Protein AF-A0A2S8NSM0-F1 (afdb_monomer)

Secondary structure (DSSP, 8-state):
--EEEETTEEEEHHHHHHHHHHHHHHHHHHHHHHHHHHHHHHHHHHHHHTS-HHHHHHHHHHHHHHHHHHHHHHHHHHHH-EEEEE-TTS-EEEEETTT--EEEEE-TT--EEEE-TTT--EEEEE-TT--EEE--TT--

Organism: NCBI:txid198422

Mean predicted aligned error: 14.35 Å

Nearest PDB structures (foldseek):
  8p1x-assembly1_AAA  TM=4.526E-01  e=1.914E-01  Staphylococcus epidermidis
  8qjd-assembly2_B  TM=4.020E-01  e=1.362E-01  Salmonella bongori N268-08
  8a19-assembly1_A  TM=6.138E-01  e=4.324E+00  synthetic construct
  8a1a-assembly1_A  TM=6.124E-01  e=4.086E+00  synthetic construct
  6qev-assembly1_B  TM=6.134E-01  e=4.576E+00  Bifidobacterium longum

Radius of gyration: 42.47 Å; Cα contacts (8 Å, |Δi|>4): 143; chains: 1; bounding box: 70×30×116 Å

Solvent-accessible surface area (backbone atoms only — not comparable to full-atom values): 7855 Å² total; per-residue (Å²): 135,70,68,47,75,59,96,90,42,79,40,53,45,68,59,54,52,51,55,50,52,51,52,52,52,54,51,52,51,53,50,52,52,53,50,53,52,50,52,58,50,49,55,52,48,52,59,53,71,69,48,56,57,71,59,54,51,50,56,51,49,55,50,51,52,56,50,51,54,51,50,53,49,53,52,50,55,50,68,66,37,62,47,82,46,77,45,97,81,62,31,38,36,32,26,29,71,78,78,67,37,55,32,36,38,36,42,79,72,57,32,34,39,36,29,36,83,88,76,53,46,67,37,37,37,32,42,70,85,69,51,74,47,79,43,55,101,78,59,131

pLDDT: mean 84.84, std 10.1, range [46.94, 96.06]

Structure (mmCIF, N/CA/C/O backbone):
data_AF-A0A2S8NSM0-F1
#
_entry.id   AF-A0A2S8NSM0-F1
#
loop_
_atom_site.group_PDB
_atom_site.id
_atom_site.type_symbol
_atom_site.label_atom_id
_atom_site.label_alt_id
_atom_site.label_comp_id
_atom_site.label_asym_id
_atom_site.label_entity_id
_atom_site.label_seq_id
_atom_site.pdbx_PDB_ins_code
_atom_site.Cartn_x
_atom_site.Cartn_y
_atom_site.Cartn_z
_atom_site.occupancy
_atom_site.B_iso_or_equiv
_atom_site.auth_seq_id
_atom_site.auth_comp_id
_atom_site.auth_asym_id
_atom_site.auth_atom_id
_atom_site.pdbx_PDB_model_num
ATOM 1 N N . MET A 1 1 ? 34.626 8.057 -78.603 1.00 55.84 1 MET A N 1
ATOM 2 C CA . MET A 1 1 ? 34.031 7.591 -77.326 1.00 55.84 1 MET A CA 1
ATOM 3 C C . MET A 1 1 ? 34.865 6.408 -76.837 1.00 55.84 1 MET A C 1
ATOM 5 O O . MET A 1 1 ? 35.045 5.487 -77.620 1.00 55.84 1 MET A O 1
ATOM 9 N N . LYS A 1 2 ? 35.482 6.459 -75.643 1.00 62.38 2 LYS A N 1
ATOM 10 C CA . LYS A 1 2 ? 36.386 5.386 -75.171 1.00 62.38 2 LYS A CA 1
ATOM 11 C C . LYS A 1 2 ? 35.576 4.236 -74.556 1.00 62.38 2 LYS A C 1
ATOM 13 O O . LYS A 1 2 ? 34.739 4.472 -73.682 1.00 62.38 2 LYS A O 1
ATOM 18 N N . PHE A 1 3 ? 35.825 3.016 -75.022 1.00 69.31 3 PHE A N 1
ATOM 19 C CA . PHE A 1 3 ? 35.180 1.791 -74.551 1.00 69.31 3 PHE A CA 1
ATOM 20 C C . PHE A 1 3 ? 36.200 0.926 -73.815 1.00 69.31 3 PHE A C 1
ATOM 22 O O . PHE A 1 3 ? 37.354 0.851 -74.232 1.00 69.31 3 PHE A O 1
ATOM 29 N N . ILE A 1 4 ? 35.772 0.283 -72.731 1.00 70.62 4 ILE A N 1
ATOM 30 C CA . ILE A 1 4 ? 36.556 -0.753 -72.050 1.00 70.62 4 ILE A CA 1
ATOM 31 C C . ILE A 1 4 ? 35.858 -2.083 -72.307 1.00 70.62 4 ILE A C 1
ATOM 33 O O . ILE A 1 4 ? 34.636 -2.182 -72.170 1.00 70.62 4 ILE A O 1
ATOM 37 N N . THR A 1 5 ? 36.631 -3.099 -72.680 1.00 63.47 5 THR A N 1
ATOM 38 C CA . THR A 1 5 ? 36.121 -4.450 -72.907 1.00 63.47 5 THR A CA 1
ATOM 39 C C . THR A 1 5 ? 36.449 -5.313 -71.696 1.00 63.47 5 THR A C 1
ATOM 41 O O . THR A 1 5 ? 37.617 -5.543 -71.396 1.00 63.47 5 THR A O 1
ATOM 44 N N . ILE A 1 6 ? 35.423 -5.795 -70.995 1.00 68.50 6 ILE A N 1
ATOM 45 C CA . ILE A 1 6 ? 35.575 -6.716 -69.859 1.00 68.50 6 ILE A CA 1
ATOM 46 C C . ILE A 1 6 ? 34.734 -7.955 -70.161 1.00 68.50 6 ILE A C 1
ATOM 48 O O . ILE A 1 6 ? 33.541 -7.831 -70.444 1.00 68.50 6 ILE A O 1
ATOM 52 N N . LYS A 1 7 ? 35.355 -9.145 -70.135 1.00 67.38 7 LYS A N 1
ATOM 53 C CA . LYS A 1 7 ? 34.720 -10.438 -70.478 1.00 67.38 7 LYS A CA 1
ATOM 54 C C . LYS A 1 7 ? 33.901 -10.390 -71.785 1.00 67.38 7 LYS A C 1
ATOM 56 O O . LYS A 1 7 ? 32.767 -10.854 -71.833 1.00 67.38 7 LYS A O 1
ATOM 61 N N . GLY A 1 8 ? 34.450 -9.768 -72.830 1.00 69.19 8 GLY A N 1
ATOM 62 C CA . GLY A 1 8 ? 33.821 -9.700 -74.156 1.00 69.19 8 GLY A CA 1
ATOM 63 C C . GLY A 1 8 ? 32.641 -8.727 -74.303 1.00 69.19 8 GLY A C 1
ATOM 64 O O . GLY A 1 8 ? 32.071 -8.651 -75.385 1.00 69.19 8 GLY A O 1
ATOM 65 N N . ARG A 1 9 ? 32.270 -7.956 -73.268 1.00 67.25 9 ARG A N 1
ATOM 66 C CA . ARG A 1 9 ? 31.256 -6.887 -73.371 1.00 67.25 9 ARG A CA 1
ATOM 67 C C . ARG A 1 9 ? 31.906 -5.508 -73.408 1.00 67.25 9 ARG A C 1
ATOM 69 O O . ARG A 1 9 ? 32.820 -5.231 -72.630 1.00 67.25 9 ARG A O 1
ATOM 76 N N . HIS A 1 10 ? 31.401 -4.638 -74.282 1.00 69.69 10 HIS A N 1
ATOM 77 C CA . HIS A 1 10 ? 31.856 -3.256 -74.413 1.00 69.69 10 HIS A CA 1
ATOM 78 C C . HIS A 1 10 ? 31.073 -2.337 -73.480 1.00 69.69 10 HIS A C 1
ATOM 80 O O . HIS A 1 10 ? 29.875 -2.118 -73.660 1.00 69.69 10 HIS A O 1
ATOM 86 N N . TYR A 1 11 ? 31.765 -1.755 -72.507 1.00 68.69 11 TYR A N 1
ATOM 87 C CA . TYR A 1 11 ? 31.186 -0.765 -71.610 1.00 68.69 11 TYR A CA 1
ATOM 88 C C . TYR A 1 11 ? 31.624 0.635 -72.028 1.00 68.69 11 TYR A C 1
ATOM 90 O O . TYR A 1 11 ? 32.794 0.884 -72.335 1.00 68.69 11 TYR A O 1
ATOM 98 N N . ARG A 1 12 ? 30.675 1.577 -72.013 1.00 75.56 12 ARG A N 1
ATOM 99 C CA . ARG A 1 12 ? 30.990 3.005 -72.111 1.00 75.56 12 ARG A CA 1
ATOM 100 C C . ARG A 1 12 ? 31.723 3.392 -70.827 1.00 75.56 12 ARG A C 1
ATOM 102 O O . ARG A 1 12 ? 31.111 3.391 -69.763 1.00 75.56 12 ARG A O 1
ATOM 109 N N . LEU A 1 13 ? 33.013 3.715 -70.937 1.00 75.75 13 LEU A N 1
ATOM 110 C CA . LEU A 1 13 ? 33.922 3.957 -69.805 1.00 75.75 13 LEU A CA 1
ATOM 111 C C . LEU A 1 13 ? 33.333 4.952 -68.790 1.00 75.75 13 LEU A C 1
ATOM 113 O O . LEU A 1 13 ? 33.353 4.708 -67.590 1.00 75.75 13 LEU A O 1
ATOM 117 N N . ILE A 1 14 ? 32.729 6.029 -69.293 1.00 75.69 14 ILE A N 1
ATOM 118 C CA . ILE A 1 14 ? 32.092 7.073 -68.481 1.00 75.69 14 ILE A CA 1
ATOM 119 C C . ILE A 1 14 ? 30.900 6.517 -67.689 1.00 75.69 14 ILE A C 1
ATOM 121 O O . ILE A 1 14 ? 30.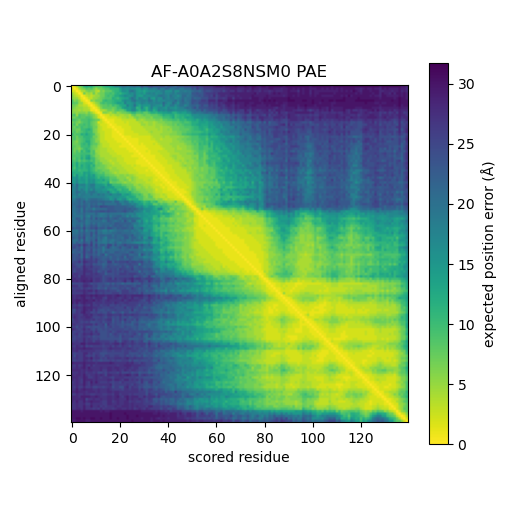792 6.758 -66.493 1.00 75.69 14 ILE A O 1
ATOM 125 N N . LEU A 1 15 ? 30.029 5.735 -68.332 1.00 77.00 15 LEU A N 1
ATOM 126 C CA . LEU A 1 15 ? 28.835 5.187 -67.685 1.00 77.00 15 LEU A CA 1
ATOM 127 C C . LEU A 1 15 ? 29.211 4.176 -66.592 1.00 77.00 15 LEU A C 1
ATOM 129 O O . LEU A 1 15 ? 28.624 4.192 -65.518 1.00 77.00 15 LEU A O 1
ATOM 133 N N . PHE A 1 16 ? 30.233 3.353 -66.847 1.00 80.56 16 PHE A N 1
ATOM 134 C CA . PHE A 1 16 ? 30.755 2.379 -65.886 1.00 80.56 16 PHE A CA 1
ATOM 135 C C . PHE A 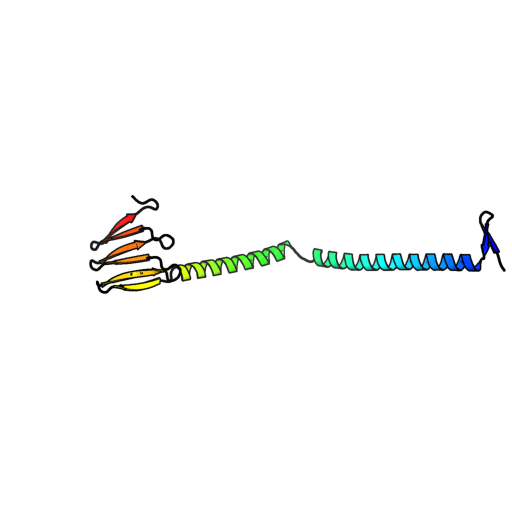1 16 ? 31.382 3.044 -64.649 1.00 80.56 16 PHE A C 1
ATOM 137 O O . PHE A 1 16 ? 31.163 2.597 -63.521 1.00 80.56 16 PHE A O 1
ATOM 144 N N . LEU A 1 17 ? 32.132 4.134 -64.838 1.00 83.31 17 LEU A N 1
ATOM 145 C CA . LEU A 1 17 ? 32.684 4.908 -63.722 1.00 83.31 17 LEU A CA 1
ATOM 146 C C . LEU A 1 17 ? 31.578 5.555 -62.879 1.00 83.31 17 LEU A C 1
ATOM 148 O O . LEU A 1 17 ? 31.645 5.494 -61.654 1.00 83.31 17 LEU A O 1
ATOM 152 N N . ILE A 1 18 ? 30.536 6.101 -63.517 1.00 84.75 18 ILE A N 1
ATOM 153 C CA . ILE A 1 18 ? 29.388 6.697 -62.814 1.00 84.75 18 ILE A CA 1
ATOM 154 C C . ILE A 1 18 ? 28.660 5.638 -61.977 1.00 84.75 18 ILE A C 1
ATOM 156 O O . ILE A 1 18 ? 28.444 5.851 -60.786 1.00 84.75 18 ILE A O 1
ATOM 160 N N . THR A 1 19 ? 28.334 4.474 -62.551 1.00 85.69 19 THR A N 1
ATOM 161 C CA . THR A 1 19 ? 27.634 3.408 -61.812 1.00 85.69 19 THR A CA 1
ATOM 162 C C . THR A 1 19 ? 28.454 2.882 -60.638 1.00 85.69 19 THR A C 1
ATOM 164 O O . THR A 1 19 ? 27.907 2.622 -59.570 1.00 85.69 19 THR A O 1
ATOM 167 N N . THR A 1 20 ? 29.772 2.761 -60.812 1.00 87.00 20 THR A N 1
ATOM 168 C CA . THR A 1 20 ? 30.672 2.289 -59.750 1.00 87.00 20 THR A CA 1
ATOM 169 C C . THR A 1 20 ? 30.808 3.328 -58.634 1.00 87.00 20 THR A C 1
ATOM 171 O O . THR A 1 20 ? 30.769 2.971 -57.459 1.00 87.00 20 THR A O 1
ATOM 174 N N . GLY A 1 21 ? 30.897 4.617 -58.980 1.00 90.50 21 GLY A N 1
ATOM 175 C CA . GLY A 1 21 ? 30.941 5.710 -58.005 1.00 90.50 21 GLY A CA 1
ATOM 176 C C . GLY A 1 21 ? 29.665 5.806 -57.166 1.00 90.50 21 GLY A C 1
ATOM 177 O O . GLY A 1 21 ? 29.746 5.935 -55.947 1.00 90.50 21 GLY A O 1
ATOM 178 N N . VAL A 1 22 ? 28.493 5.664 -57.794 1.00 91.25 22 VAL A N 1
ATOM 179 C CA . VAL A 1 22 ? 27.202 5.654 -57.084 1.00 91.25 22 VAL A CA 1
ATOM 180 C C . VAL A 1 22 ? 27.098 4.451 -56.144 1.00 91.25 22 VAL A C 1
ATOM 182 O O . VAL A 1 22 ? 26.690 4.613 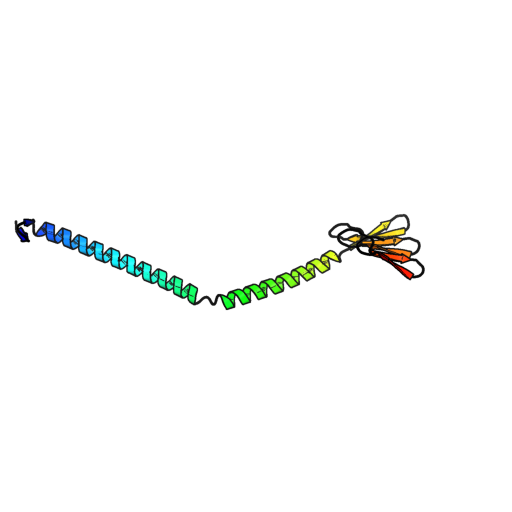-54.998 1.00 91.25 22 VAL A O 1
ATOM 185 N N . LEU A 1 23 ? 27.524 3.260 -56.580 1.00 91.38 23 LEU A N 1
ATOM 186 C CA . LEU A 1 23 ? 27.527 2.062 -55.731 1.00 91.38 23 LEU A CA 1
ATOM 187 C C . LEU A 1 23 ? 28.426 2.221 -54.501 1.00 91.38 23 LEU A C 1
ATOM 189 O O . LEU A 1 23 ? 28.003 1.895 -53.393 1.00 91.38 23 LEU A O 1
ATOM 193 N N . LEU A 1 24 ? 29.638 2.752 -54.682 1.00 93.06 24 LEU A N 1
ATOM 194 C CA . LEU A 1 24 ? 30.548 3.024 -53.569 1.00 93.06 24 LEU A CA 1
ATOM 195 C C . LEU A 1 24 ? 29.956 4.057 -52.607 1.00 93.06 24 LEU A C 1
ATOM 197 O O . LEU A 1 24 ? 29.991 3.853 -51.397 1.00 93.06 24 LEU A O 1
ATOM 201 N N . PHE A 1 25 ? 29.352 5.126 -53.128 1.00 93.06 25 PHE A N 1
ATOM 202 C CA . PHE A 1 25 ? 28.697 6.140 -52.305 1.00 93.06 25 PHE A CA 1
ATOM 203 C C . PHE A 1 25 ? 27.542 5.558 -51.474 1.00 93.06 25 PHE A C 1
ATOM 205 O O . PHE A 1 25 ? 27.490 5.768 -50.262 1.00 93.06 25 PHE A O 1
ATOM 212 N N . CYS A 1 26 ? 26.661 4.759 -52.085 1.00 91.94 26 CYS A N 1
ATOM 213 C CA . CYS A 1 26 ? 25.589 4.066 -51.367 1.00 91.94 26 CYS A CA 1
ATOM 214 C C . CYS A 1 26 ? 26.134 3.112 -50.294 1.00 91.94 26 CYS A C 1
ATOM 216 O O . CYS A 1 26 ? 25.585 3.049 -49.195 1.00 91.94 26 CYS A O 1
ATOM 218 N N . PHE A 1 27 ? 27.229 2.404 -50.579 1.00 93.94 27 PHE A N 1
ATOM 219 C CA . PHE A 1 27 ? 27.869 1.511 -49.615 1.00 93.94 27 PHE A CA 1
ATOM 220 C C . PHE A 1 27 ? 28.399 2.270 -48.388 1.00 93.94 27 PHE A C 1
ATOM 222 O O . PHE A 1 27 ? 28.140 1.864 -47.254 1.00 93.94 27 PHE A O 1
ATOM 229 N N . PHE A 1 28 ? 29.058 3.415 -48.593 1.00 93.31 28 PHE A N 1
ATOM 230 C CA . PHE A 1 28 ? 29.518 4.263 -47.489 1.00 93.31 28 PHE A CA 1
ATOM 231 C C . PHE A 1 28 ? 28.365 4.823 -46.650 1.00 93.31 28 PHE A C 1
ATOM 233 O O . PHE A 1 28 ? 28.484 4.876 -45.426 1.00 93.31 28 PHE A O 1
ATOM 240 N N . LEU A 1 29 ? 27.234 5.180 -47.268 1.00 92.75 29 LEU A N 1
ATOM 241 C CA . LEU A 1 29 ? 26.048 5.628 -46.530 1.00 92.75 29 LEU A CA 1
ATOM 242 C C . LEU A 1 29 ? 25.478 4.533 -45.620 1.00 92.75 29 LEU A C 1
ATOM 244 O O . LEU A 1 29 ? 25.123 4.816 -44.476 1.00 92.75 29 LEU A O 1
ATOM 248 N N . ILE A 1 30 ? 25.425 3.285 -46.096 1.00 92.31 30 ILE A N 1
ATOM 249 C CA . ILE A 1 30 ? 24.950 2.147 -45.295 1.00 92.31 30 ILE A CA 1
ATOM 250 C C . ILE A 1 30 ? 25.883 1.906 -44.103 1.00 92.31 30 ILE A C 1
ATOM 252 O O . ILE A 1 30 ? 25.406 1.720 -42.984 1.00 92.31 30 ILE A O 1
ATOM 256 N N . ILE A 1 31 ? 27.202 1.964 -44.316 1.00 92.12 31 ILE A N 1
ATOM 257 C CA . ILE A 1 31 ? 28.187 1.817 -43.234 1.00 92.12 31 ILE A CA 1
ATOM 258 C C . ILE A 1 31 ? 28.032 2.933 -42.199 1.00 92.12 31 ILE A C 1
ATOM 260 O O . ILE A 1 31 ? 28.003 2.649 -41.004 1.00 92.12 31 ILE A O 1
ATOM 264 N N . ALA A 1 32 ? 27.900 4.187 -42.637 1.00 91.00 32 ALA A N 1
ATOM 265 C CA . ALA A 1 32 ? 27.735 5.322 -41.734 1.00 91.00 32 ALA A CA 1
ATOM 266 C C . ALA A 1 32 ? 26.449 5.207 -40.897 1.00 91.00 32 ALA A C 1
ATOM 268 O O . ALA A 1 32 ? 26.475 5.427 -39.686 1.00 91.00 32 ALA A O 1
ATOM 269 N N . ALA A 1 33 ? 25.337 4.801 -41.519 1.00 90.69 33 ALA A N 1
ATOM 270 C CA . ALA A 1 33 ? 24.078 4.564 -40.817 1.00 90.69 33 ALA A CA 1
ATOM 271 C C . ALA A 1 33 ? 24.195 3.418 -39.796 1.00 90.69 33 ALA A C 1
ATOM 273 O O . ALA A 1 33 ? 23.742 3.558 -38.660 1.00 90.69 33 ALA A O 1
ATOM 274 N N . ALA A 1 34 ? 24.844 2.311 -40.170 1.00 90.81 34 ALA A N 1
ATOM 275 C CA . ALA A 1 34 ? 25.075 1.178 -39.276 1.00 90.81 34 ALA A CA 1
ATOM 276 C C . ALA A 1 34 ? 25.985 1.548 -38.093 1.00 90.81 34 ALA A C 1
ATOM 278 O O . ALA A 1 34 ? 25.730 1.132 -36.963 1.00 90.81 34 ALA A O 1
ATOM 279 N N . TYR A 1 35 ? 27.019 2.355 -38.338 1.00 92.69 35 TYR A N 1
ATOM 280 C CA . TYR A 1 35 ? 27.930 2.824 -37.299 1.00 92.69 35 TYR A CA 1
ATOM 281 C C . TYR A 1 35 ? 27.209 3.725 -36.291 1.00 92.69 35 TYR A C 1
ATOM 283 O O . TYR A 1 35 ? 27.268 3.468 -35.091 1.00 92.69 35 TYR A O 1
ATOM 291 N N . LYS A 1 36 ? 26.429 4.698 -36.780 1.00 91.75 36 LYS A N 1
ATOM 292 C CA . LYS A 1 36 ? 25.616 5.573 -35.927 1.00 91.75 36 LYS A CA 1
ATOM 293 C C . LYS A 1 36 ? 24.602 4.782 -35.093 1.00 91.75 36 LYS A C 1
ATOM 295 O O . LYS A 1 36 ? 24.472 5.010 -33.895 1.00 91.75 36 LYS A O 1
ATOM 300 N N . TYR A 1 37 ? 23.921 3.813 -35.705 1.00 88.44 37 TYR A N 1
ATOM 301 C CA . TYR A 1 37 ? 22.977 2.951 -34.991 1.00 88.44 37 TYR A CA 1
ATOM 302 C C . TYR A 1 37 ? 23.659 2.135 -33.883 1.00 88.44 37 TYR A C 1
ATOM 304 O O . TYR A 1 37 ? 23.109 1.971 -32.794 1.00 88.44 37 TYR A O 1
ATOM 312 N N . ARG A 1 38 ? 24.874 1.638 -34.140 1.00 89.06 38 ARG A N 1
ATOM 313 C CA . ARG A 1 38 ? 25.660 0.889 -33.155 1.00 89.06 38 ARG A CA 1
ATOM 314 C C . ARG A 1 38 ? 26.083 1.760 -31.971 1.00 89.06 38 ARG A C 1
ATOM 316 O O . ARG A 1 38 ? 25.993 1.282 -30.843 1.00 89.06 38 ARG A O 1
ATOM 323 N N . GLU A 1 39 ? 26.519 2.996 -32.207 1.00 88.50 39 GLU A N 1
ATOM 324 C CA . GLU A 1 39 ? 26.854 3.937 -31.126 1.00 88.50 39 GLU A CA 1
ATOM 325 C C . GLU A 1 39 ? 25.630 4.238 -30.255 1.00 88.50 39 GLU A C 1
ATOM 327 O O . GLU A 1 39 ? 25.684 4.056 -29.039 1.00 88.50 39 GLU A O 1
ATOM 332 N N . GLU A 1 40 ? 24.488 4.572 -30.866 1.00 85.38 40 GLU A N 1
ATOM 333 C CA . GLU A 1 40 ? 23.242 4.824 -30.130 1.00 85.38 40 GLU A CA 1
ATOM 334 C C . GLU A 1 40 ? 22.778 3.601 -29.319 1.00 85.38 40 GLU A C 1
ATOM 336 O O . GLU A 1 40 ? 22.277 3.740 -28.199 1.00 85.38 40 GLU A O 1
ATOM 341 N N . ALA A 1 41 ? 22.934 2.390 -29.862 1.00 81.50 41 ALA A N 1
ATOM 342 C CA . ALA A 1 41 ? 22.606 1.158 -29.152 1.00 81.50 41 ALA A CA 1
ATOM 343 C C . ALA A 1 41 ? 23.548 0.918 -27.960 1.00 81.50 41 ALA A C 1
ATOM 345 O O . ALA A 1 41 ? 23.085 0.546 -26.880 1.00 81.50 41 ALA A O 1
ATOM 346 N N . MET A 1 42 ? 24.848 1.168 -28.132 1.00 82.00 42 MET A N 1
ATOM 347 C CA . MET A 1 42 ? 25.852 0.992 -27.082 1.00 82.00 42 MET A CA 1
ATOM 348 C C . MET A 1 42 ? 25.653 1.994 -25.938 1.00 82.00 42 MET A C 1
ATOM 350 O O . MET A 1 42 ? 25.687 1.591 -24.779 1.00 82.00 42 MET A O 1
ATOM 354 N N . GLU A 1 43 ? 25.316 3.253 -26.235 1.00 80.62 43 GLU A N 1
ATOM 355 C CA . GLU A 1 43 ? 24.959 4.239 -25.205 1.00 80.62 43 GLU A CA 1
ATOM 356 C C . GLU A 1 43 ? 23.720 3.833 -24.394 1.00 80.62 43 GLU A C 1
ATOM 358 O O . GLU A 1 43 ? 23.644 4.079 -23.188 1.00 80.62 43 GLU A O 1
ATOM 363 N N . ARG A 1 44 ? 22.709 3.234 -25.041 1.00 73.56 44 ARG A N 1
ATOM 364 C CA . ARG A 1 44 ? 21.511 2.741 -24.342 1.00 73.56 44 ARG A CA 1
ATOM 365 C C . ARG A 1 44 ? 21.851 1.573 -23.426 1.00 73.56 44 ARG A C 1
ATOM 367 O O . ARG A 1 44 ? 21.368 1.547 -22.298 1.00 73.56 44 ARG A O 1
ATOM 374 N N . ILE A 1 45 ? 22.678 0.642 -23.897 1.00 75.19 45 ILE A N 1
ATOM 375 C CA . ILE A 1 45 ? 23.142 -0.499 -23.102 1.00 75.19 45 ILE A CA 1
ATOM 376 C C . ILE A 1 45 ? 23.957 -0.004 -21.907 1.00 75.19 45 ILE A C 1
ATOM 378 O O . ILE A 1 45 ? 23.645 -0.381 -20.786 1.00 75.19 45 ILE A O 1
ATOM 382 N N . GLU A 1 46 ? 24.894 0.924 -22.104 1.00 74.62 46 GLU A N 1
ATOM 383 C CA . GLU A 1 46 ? 25.697 1.496 -21.018 1.00 74.62 46 GLU A CA 1
ATOM 384 C C . GLU A 1 46 ? 24.823 2.218 -19.977 1.00 74.62 46 GLU A C 1
ATOM 386 O O . GLU A 1 46 ? 25.032 2.080 -18.771 1.00 74.62 46 GLU A O 1
ATOM 391 N N . LYS A 1 47 ? 23.794 2.957 -20.416 1.00 76.19 47 LYS A N 1
ATOM 392 C CA . LYS A 1 47 ? 22.814 3.578 -19.507 1.00 76.19 47 LYS A CA 1
ATOM 393 C C . LYS A 1 47 ? 22.022 2.543 -18.710 1.00 76.19 47 LYS A C 1
ATOM 395 O O . LYS A 1 47 ? 21.692 2.821 -17.562 1.00 76.19 47 LYS A O 1
ATOM 400 N N . ILE A 1 48 ? 21.705 1.387 -19.292 1.00 70.19 48 ILE A N 1
ATOM 401 C CA . ILE A 1 48 ? 20.964 0.307 -18.625 1.00 70.19 48 ILE A CA 1
ATOM 402 C C . ILE A 1 48 ? 21.878 -0.483 -17.679 1.00 70.19 48 ILE A C 1
ATOM 404 O O . ILE A 1 48 ? 21.483 -0.731 -16.546 1.00 70.19 48 ILE A O 1
ATOM 408 N N . GLU A 1 49 ? 23.102 -0.813 -18.088 1.00 66.50 49 GLU A N 1
ATOM 409 C CA . GLU A 1 49 ? 24.087 -1.526 -17.261 1.00 66.50 49 GLU A CA 1
ATOM 410 C C . GLU A 1 49 ? 24.546 -0.697 -16.058 1.00 66.50 49 GLU A C 1
ATOM 412 O O . GLU A 1 49 ? 24.751 -1.237 -14.973 1.00 66.50 49 GLU A O 1
ATOM 417 N N . LYS A 1 50 ? 24.644 0.632 -16.207 1.00 69.00 50 LYS A N 1
ATOM 418 C CA . LYS A 1 50 ? 24.922 1.543 -15.084 1.00 69.00 50 LYS A CA 1
ATOM 419 C C . LYS A 1 50 ? 23.764 1.651 -14.090 1.00 69.00 50 LYS A C 1
ATOM 421 O O . LYS A 1 50 ? 23.959 2.170 -12.989 1.00 69.00 50 LYS A O 1
ATOM 426 N N . ILE A 1 51 ? 22.556 1.211 -14.450 1.00 69.00 51 ILE A N 1
ATOM 427 C CA . ILE A 1 51 ? 21.448 1.145 -13.501 1.00 69.00 51 ILE A CA 1
ATOM 428 C C . ILE A 1 51 ? 21.631 -0.115 -12.662 1.00 69.00 51 ILE A C 1
ATOM 430 O O . ILE A 1 51 ? 21.324 -1.221 -13.088 1.00 69.00 51 ILE A O 1
ATOM 434 N N . ASP A 1 52 ? 22.066 0.077 -11.421 1.00 76.38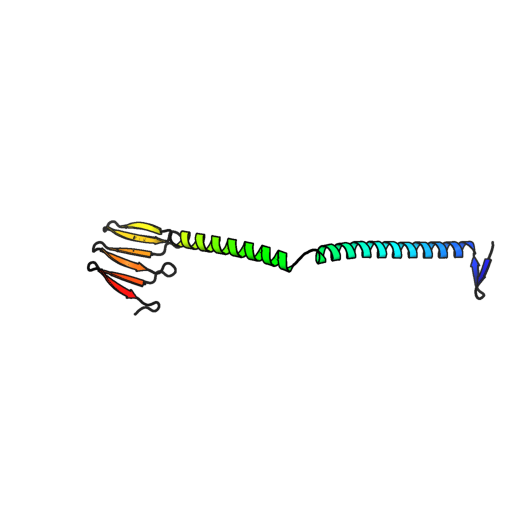 52 ASP A N 1
ATOM 435 C CA . ASP A 1 52 ? 22.004 -0.956 -10.392 1.00 76.38 52 ASP A CA 1
ATOM 436 C C . ASP A 1 52 ? 20.526 -1.226 -10.045 1.00 76.38 52 ASP A C 1
ATOM 438 O O . ASP A 1 52 ? 19.916 -0.572 -9.189 1.00 76.38 52 ASP A O 1
ATOM 442 N N . ILE A 1 53 ? 19.920 -2.144 -10.806 1.00 76.19 53 ILE A N 1
ATOM 443 C CA . ILE A 1 53 ? 18.532 -2.587 -10.644 1.00 76.19 53 ILE A CA 1
ATOM 444 C C . ILE A 1 53 ? 18.285 -3.066 -9.201 1.00 76.19 53 ILE A C 1
ATOM 446 O O . ILE A 1 53 ? 17.303 -2.606 -8.611 1.00 76.19 53 ILE A O 1
ATOM 450 N N . PRO A 1 54 ? 19.154 -3.900 -8.587 1.00 82.44 54 PRO A N 1
ATOM 451 C CA . PRO A 1 54 ? 19.029 -4.271 -7.177 1.00 82.44 54 PRO A CA 1
ATOM 452 C C . PRO A 1 54 ? 18.950 -3.078 -6.222 1.00 82.44 54 PRO A C 1
ATOM 454 O O . PRO A 1 54 ? 18.066 -3.037 -5.361 1.00 82.44 54 PRO A O 1
ATOM 457 N N . LYS A 1 55 ? 19.830 -2.080 -6.374 1.00 85.31 55 LYS A N 1
ATOM 458 C CA . LYS A 1 55 ? 19.829 -0.899 -5.501 1.00 85.31 55 LYS A CA 1
ATOM 459 C C . LYS A 1 55 ? 18.563 -0.061 -5.670 1.00 85.31 55 LYS A C 1
ATOM 461 O O . LYS A 1 55 ? 17.937 0.288 -4.671 1.00 85.31 55 LYS A O 1
ATOM 466 N N . LYS A 1 56 ? 18.135 0.202 -6.910 1.00 84.19 56 LYS A N 1
ATOM 467 C CA . LYS A 1 56 ? 16.8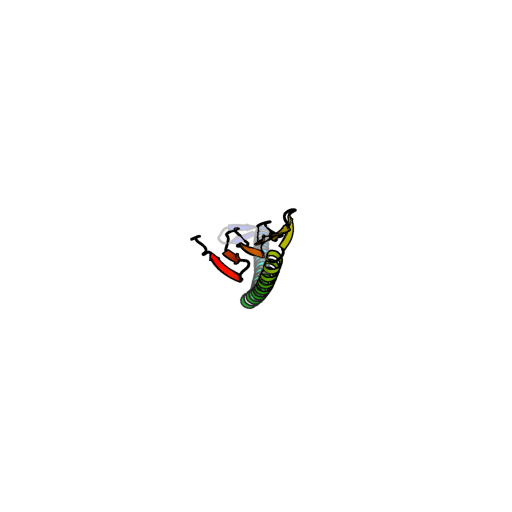77 0.930 -7.168 1.00 84.19 56 LYS A CA 1
ATOM 468 C C . LYS A 1 56 ? 15.655 0.179 -6.643 1.00 84.19 56 LYS A C 1
ATOM 470 O O . LYS A 1 56 ? 14.754 0.805 -6.088 1.00 84.19 56 LYS A O 1
ATOM 475 N N . ALA A 1 57 ? 15.623 -1.144 -6.792 1.00 85.38 57 ALA A N 1
ATOM 476 C CA . ALA A 1 57 ? 14.552 -1.974 -6.253 1.00 85.38 57 ALA A CA 1
ATOM 477 C C . ALA A 1 57 ? 14.510 -1.902 -4.721 1.00 85.38 57 ALA A C 1
ATOM 479 O O . ALA A 1 57 ? 13.435 -1.743 -4.144 1.00 85.38 57 ALA A O 1
ATOM 480 N N . LYS A 1 58 ? 15.673 -1.945 -4.061 1.00 90.00 58 LYS A N 1
ATOM 481 C CA . LYS A 1 58 ? 15.776 -1.797 -2.606 1.00 90.00 58 LYS A CA 1
ATOM 482 C C . LYS A 1 58 ? 15.282 -0.428 -2.134 1.00 90.00 58 LYS A C 1
ATOM 484 O O . LYS A 1 58 ? 14.448 -0.370 -1.237 1.00 90.00 58 LYS A O 1
ATOM 489 N N . GLU A 1 59 ? 15.727 0.655 -2.770 1.00 91.69 59 GLU A N 1
ATOM 490 C CA . GLU A 1 59 ? 15.278 2.019 -2.450 1.00 91.69 59 GLU A CA 1
ATOM 491 C C . GLU A 1 59 ? 13.762 2.187 -2.630 1.00 91.69 59 GLU A C 1
ATOM 493 O O . GLU A 1 59 ? 13.097 2.812 -1.800 1.00 91.69 59 GLU A O 1
ATOM 498 N N . LEU A 1 60 ? 13.195 1.620 -3.699 1.00 93.25 60 LEU A N 1
ATOM 499 C CA . LEU A 1 60 ? 11.752 1.647 -3.934 1.00 93.25 60 LEU A CA 1
ATOM 500 C C . LEU A 1 60 ? 10.996 0.849 -2.864 1.00 93.25 60 LEU A C 1
ATOM 502 O O . LEU A 1 60 ? 9.989 1.324 -2.343 1.00 93.25 60 LEU A O 1
ATOM 506 N N . ASN A 1 61 ? 11.500 -0.330 -2.501 1.00 94.12 61 ASN A N 1
ATOM 507 C CA . ASN A 1 61 ? 10.886 -1.175 -1.483 1.00 94.12 61 ASN A CA 1
ATOM 508 C C . ASN A 1 61 ? 10.909 -0.510 -0.096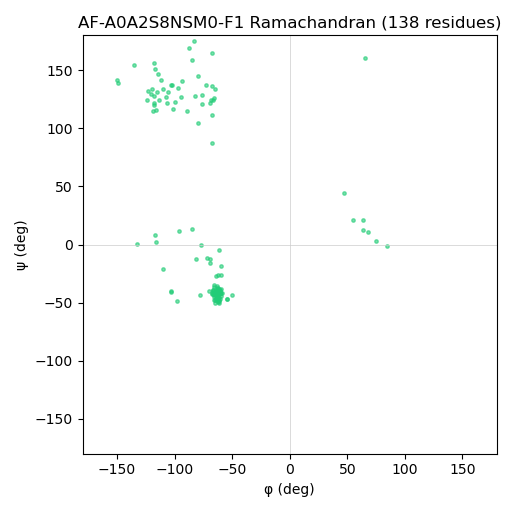 1.00 94.12 61 ASN A C 1
ATOM 510 O O . ASN A 1 61 ? 9.914 -0.531 0.622 1.00 94.12 61 ASN A O 1
ATOM 514 N N . GLU A 1 62 ? 12.011 0.153 0.266 1.00 95.94 62 GLU A N 1
ATOM 515 C CA . GLU A 1 62 ? 12.107 0.923 1.512 1.00 95.94 62 GLU A CA 1
ATOM 516 C C . GLU A 1 62 ? 11.111 2.093 1.555 1.00 95.94 62 GLU A C 1
ATOM 518 O O . GLU A 1 62 ? 10.533 2.372 2.609 1.00 95.94 62 GLU A O 1
ATOM 523 N N . LYS A 1 63 ? 10.874 2.770 0.423 1.00 96.00 63 LYS A N 1
ATOM 524 C CA . LYS A 1 63 ? 9.845 3.821 0.323 1.00 96.00 63 LYS A CA 1
ATOM 525 C C . LYS A 1 63 ? 8.439 3.252 0.505 1.00 96.00 63 LYS A C 1
ATOM 527 O O . LYS A 1 63 ? 7.684 3.781 1.317 1.00 96.00 63 LYS A O 1
ATOM 532 N N . LEU A 1 64 ? 8.121 2.158 -0.189 1.00 95.25 64 LEU A N 1
ATOM 533 C CA . LEU A 1 64 ? 6.821 1.487 -0.084 1.00 95.25 64 LEU A CA 1
ATOM 534 C C . LEU A 1 64 ? 6.549 0.976 1.334 1.00 95.25 64 LEU A C 1
ATOM 536 O O . LEU A 1 64 ? 5.427 1.087 1.822 1.00 95.25 64 LEU A O 1
ATOM 540 N N . LEU A 1 65 ? 7.566 0.448 2.020 1.00 95.88 65 LEU A N 1
ATOM 541 C CA . LEU A 1 65 ? 7.433 -0.005 3.403 1.00 95.88 65 LEU A CA 1
ATOM 542 C C . LEU A 1 65 ? 7.053 1.151 4.337 1.00 95.88 65 LEU A C 1
ATOM 544 O O . LEU A 1 65 ? 6.089 1.039 5.092 1.00 95.88 65 LEU A O 1
ATOM 548 N N . LYS A 1 66 ? 7.755 2.287 4.234 1.00 95.75 66 LYS A N 1
ATOM 549 C CA . LYS A 1 66 ? 7.464 3.486 5.037 1.00 95.75 66 LYS A CA 1
ATOM 550 C C . LYS A 1 66 ? 6.055 4.022 4.789 1.00 95.75 66 LYS A C 1
ATOM 552 O O . LYS A 1 66 ? 5.373 4.418 5.732 1.00 95.75 66 LYS A O 1
ATOM 557 N N . GLU A 1 67 ? 5.622 4.046 3.533 1.00 95.50 67 GLU A N 1
ATOM 558 C CA . GLU A 1 67 ? 4.282 4.507 3.167 1.00 95.50 67 GLU A CA 1
ATOM 559 C C . GLU A 1 67 ? 3.196 3.562 3.693 1.00 95.50 67 GLU A C 1
ATOM 561 O O . GLU A 1 67 ? 2.221 4.017 4.289 1.00 95.50 67 GLU A O 1
ATOM 566 N N . ASN A 1 68 ? 3.404 2.248 3.585 1.00 96.06 68 ASN A N 1
ATOM 567 C CA . ASN A 1 68 ? 2.499 1.254 4.155 1.00 96.06 68 ASN A CA 1
ATOM 568 C C . ASN A 1 68 ? 2.365 1.382 5.676 1.00 96.06 68 ASN A C 1
ATOM 570 O O . ASN A 1 68 ? 1.255 1.282 6.201 1.00 96.06 68 ASN A O 1
ATOM 574 N N . ASP A 1 69 ? 3.462 1.616 6.395 1.00 95.69 69 ASP A N 1
ATOM 575 C CA . ASP A 1 69 ? 3.419 1.801 7.848 1.00 95.69 69 ASP A CA 1
ATOM 576 C C . ASP A 1 69 ? 2.672 3.084 8.235 1.00 95.69 69 ASP A C 1
ATOM 578 O O . ASP A 1 69 ? 1.867 3.078 9.173 1.00 95.69 69 ASP A O 1
ATOM 582 N N . LYS A 1 70 ? 2.863 4.166 7.467 1.00 95.56 70 LYS A N 1
ATOM 583 C CA . LYS A 1 70 ? 2.103 5.411 7.631 1.00 95.56 70 LYS A CA 1
ATOM 584 C C . LYS A 1 70 ? 0.605 5.182 7.406 1.00 95.56 70 LYS A C 1
ATOM 586 O O . LYS A 1 70 ? -0.192 5.532 8.273 1.00 95.56 70 LYS A O 1
ATOM 591 N N . LEU A 1 71 ? 0.229 4.536 6.303 1.00 93.94 71 LEU A N 1
ATOM 592 C CA . LEU A 1 71 ? -1.169 4.235 5.984 1.00 93.94 71 LEU A CA 1
ATOM 593 C C . LEU A 1 71 ? -1.815 3.321 7.027 1.00 93.94 71 LEU A C 1
ATOM 595 O O . LEU A 1 71 ? -2.964 3.534 7.403 1.00 93.94 71 LEU A O 1
ATOM 599 N N . LYS A 1 72 ? -1.091 2.322 7.548 1.00 93.12 72 LYS A N 1
ATOM 600 C CA . LYS A 1 72 ? -1.589 1.476 8.646 1.00 93.12 72 LYS A CA 1
ATOM 601 C C . LYS A 1 72 ? -1.886 2.288 9.900 1.00 93.12 72 LYS A C 1
ATOM 603 O O . LYS A 1 72 ? -2.904 2.037 10.546 1.00 93.12 72 LYS A O 1
ATOM 608 N N . LYS A 1 73 ? -1.016 3.241 10.242 1.00 91.50 73 LYS A N 1
ATOM 609 C CA . LYS A 1 73 ? -1.220 4.126 11.390 1.00 91.50 73 LYS A CA 1
ATOM 610 C C . LYS A 1 73 ? -2.441 5.023 11.183 1.00 91.50 73 LYS A C 1
ATOM 612 O O . LYS A 1 73 ? -3.332 5.009 12.021 1.00 91.50 73 LYS A O 1
ATOM 617 N N . GLU A 1 74 ? -2.533 5.699 10.041 1.00 88.50 74 GLU A N 1
ATOM 618 C CA . GLU A 1 74 ? -3.686 6.549 9.708 1.00 88.50 74 GLU A CA 1
ATOM 619 C C . GLU A 1 74 ? -4.999 5.758 9.705 1.00 88.50 74 GLU A C 1
ATOM 621 O O . GLU A 1 74 ? -6.002 6.202 10.254 1.00 88.50 74 GLU A O 1
ATOM 626 N N . ASN A 1 75 ? -4.994 4.541 9.160 1.00 86.81 75 ASN A N 1
ATOM 627 C CA . ASN A 1 75 ? -6.169 3.674 9.146 1.00 86.81 75 ASN A CA 1
ATOM 628 C C . ASN A 1 75 ? -6.571 3.236 10.568 1.00 86.81 75 ASN A C 1
ATOM 630 O O . ASN A 1 75 ? -7.758 3.157 10.877 1.00 86.81 75 ASN A O 1
ATOM 634 N N . LYS A 1 76 ? -5.603 2.991 11.461 1.00 83.00 76 LYS A N 1
ATOM 635 C CA . LYS A 1 76 ? -5.878 2.723 12.881 1.00 83.00 76 LYS A CA 1
ATOM 636 C C . LYS A 1 76 ? -6.504 3.940 13.565 1.00 83.00 76 LYS A C 1
ATOM 638 O O . LYS A 1 76 ? -7.514 3.781 14.248 1.00 83.00 76 LYS A O 1
ATOM 643 N N . ASP A 1 77 ? -5.933 5.121 13.353 1.00 83.50 77 ASP A N 1
ATOM 644 C CA . ASP A 1 77 ? -6.403 6.365 13.963 1.00 83.50 77 ASP A CA 1
ATOM 645 C C . ASP A 1 77 ? -7.834 6.685 13.490 1.00 83.50 77 ASP A C 1
ATOM 647 O O . ASP A 1 77 ? -8.724 6.918 14.309 1.00 83.50 77 ASP A O 1
ATOM 651 N N . LEU A 1 78 ? -8.109 6.555 12.188 1.00 80.44 78 LEU A N 1
ATOM 652 C CA . LEU A 1 78 ? -9.447 6.739 11.616 1.00 80.44 78 LEU A CA 1
ATOM 653 C C . LEU A 1 78 ? -10.460 5.707 12.122 1.00 80.44 78 LEU A C 1
ATOM 655 O O . LEU A 1 78 ? -11.584 6.069 12.458 1.00 80.44 78 LEU A O 1
ATOM 659 N N . LYS A 1 79 ? -10.078 4.429 12.228 1.00 74.31 79 LYS A N 1
ATOM 660 C CA . LYS A 1 79 ? -10.956 3.389 12.794 1.00 74.31 79 LYS A CA 1
ATOM 661 C C . LYS A 1 79 ? -11.278 3.619 14.268 1.00 74.31 79 LYS A C 1
ATOM 663 O O . LYS A 1 79 ? -12.325 3.172 14.724 1.00 74.31 79 LYS A O 1
ATOM 668 N N . SER A 1 80 ? -10.390 4.290 15.001 1.00 75.75 80 SER A N 1
ATOM 669 C CA . SER A 1 80 ? -10.621 4.662 16.399 1.00 75.75 80 SER A CA 1
ATOM 670 C C . SER A 1 80 ? -11.465 5.927 16.570 1.00 75.75 80 SER A C 1
ATOM 672 O O . SER A 1 80 ? -11.928 6.195 17.676 1.00 75.75 80 SER A O 1
ATOM 674 N N . ALA A 1 81 ? -11.694 6.694 15.500 1.00 83.88 81 ALA A N 1
ATOM 675 C CA . ALA A 1 81 ? -12.547 7.869 15.556 1.00 83.88 81 ALA A CA 1
ATOM 676 C C . ALA A 1 81 ? -14.014 7.454 15.746 1.00 83.88 81 ALA A C 1
ATOM 678 O O . ALA A 1 81 ? -14.595 6.733 14.928 1.00 83.88 81 ALA A O 1
ATOM 679 N N . SER A 1 82 ? -14.616 7.943 16.825 1.00 87.75 82 SER A N 1
ATOM 680 C CA . SER A 1 82 ? -16.016 7.705 17.164 1.00 87.75 82 SER A CA 1
ATOM 681 C C . SER A 1 82 ? -16.699 8.986 17.617 1.00 87.75 82 SER A C 1
ATOM 683 O O . SER A 1 82 ? -16.042 9.867 18.173 1.00 87.75 82 SER A O 1
ATOM 685 N N . TYR A 1 83 ? -18.016 9.057 17.454 1.00 88.88 83 TYR A N 1
ATOM 686 C CA . TYR A 1 83 ? -18.850 10.112 18.027 1.00 88.88 83 TYR A CA 1
ATOM 687 C C . TYR A 1 83 ? -19.862 9.531 19.016 1.00 88.88 83 TYR A C 1
ATOM 689 O O . TYR A 1 83 ? -20.278 8.377 18.895 1.00 88.88 83 TYR A O 1
ATOM 697 N N . GLU A 1 84 ? -20.234 10.340 20.007 1.00 92.88 84 GLU A N 1
ATOM 698 C CA . GLU A 1 84 ? -21.219 9.995 21.033 1.00 92.88 84 GLU A CA 1
ATOM 699 C C . GLU A 1 84 ? -22.594 10.553 20.645 1.00 92.88 84 GLU A C 1
ATOM 701 O O . GLU A 1 84 ? -22.719 11.710 20.242 1.00 92.88 84 GLU A O 1
ATOM 706 N N . LEU A 1 85 ? -23.624 9.723 20.791 1.00 93.12 85 LEU A N 1
ATOM 707 C CA . LEU A 1 85 ? -25.028 10.088 20.690 1.00 93.12 85 LEU A CA 1
ATOM 708 C C . LEU A 1 85 ? -25.692 9.821 22.044 1.00 93.12 85 LEU A C 1
ATOM 710 O O . LEU A 1 85 ? -25.712 8.683 22.516 1.00 93.12 85 LEU A O 1
ATOM 714 N N . ILE A 1 86 ? -26.249 10.864 22.654 1.00 92.75 86 ILE A N 1
ATOM 715 C CA . ILE A 1 86 ? -27.017 10.757 23.897 1.00 92.75 86 ILE A CA 1
ATOM 716 C C . ILE A 1 86 ? -28.499 10.759 23.530 1.00 92.75 86 ILE A C 1
ATOM 718 O O . ILE A 1 86 ? -28.974 11.687 22.877 1.00 92.75 86 ILE A O 1
ATOM 722 N N . LYS A 1 87 ? -29.221 9.714 23.932 1.00 91.69 87 LYS A N 1
ATOM 723 C CA . LYS A 1 87 ? -30.673 9.602 23.752 1.00 91.69 87 LYS A CA 1
ATOM 724 C C . LYS A 1 87 ? -31.421 10.293 24.893 1.00 91.69 87 LYS A C 1
ATOM 726 O O . LYS A 1 87 ? -30.890 10.442 25.993 1.00 91.69 87 LYS A O 1
ATOM 731 N N . ASP A 1 88 ? -32.682 10.651 24.652 1.00 90.06 88 ASP A N 1
ATOM 732 C CA . ASP A 1 88 ? -33.557 11.297 25.648 1.00 90.06 88 ASP A CA 1
ATOM 733 C C . ASP A 1 88 ? -33.762 10.437 26.907 1.00 90.06 88 ASP A C 1
ATOM 735 O O . ASP A 1 88 ? -33.992 10.942 28.006 1.00 90.06 88 ASP A O 1
ATOM 739 N N . ASP A 1 89 ? -33.638 9.116 26.763 1.00 88.62 89 ASP A N 1
ATOM 740 C CA . ASP A 1 89 ? -33.694 8.164 27.866 1.00 88.62 89 ASP A CA 1
ATOM 741 C C . ASP A 1 89 ? -32.400 8.113 28.699 1.00 88.62 89 ASP A C 1
ATOM 743 O O . ASP A 1 89 ? -32.372 7.393 29.692 1.00 88.62 89 ASP A O 1
ATOM 747 N N . GLY A 1 90 ? -31.366 8.892 28.371 1.00 86.94 90 GLY A N 1
ATOM 748 C CA . GLY A 1 90 ? -30.071 8.915 29.058 1.00 86.94 90 GLY A CA 1
ATOM 749 C C . GLY A 1 90 ? -29.076 7.852 28.584 1.00 86.94 90 GLY A C 1
ATOM 750 O O . GLY A 1 90 ? -27.946 7.830 29.075 1.00 86.94 90 GLY A O 1
ATOM 751 N N . THR A 1 91 ? -29.458 7.000 27.628 1.00 92.88 91 THR A N 1
ATOM 752 C CA . THR A 1 91 ? -28.562 6.024 26.997 1.00 92.88 91 THR A CA 1
ATOM 753 C C . THR A 1 91 ? -27.504 6.741 26.168 1.00 92.88 91 THR A C 1
ATOM 755 O O . THR A 1 91 ? -27.817 7.647 25.390 1.00 92.88 91 THR A O 1
ATOM 758 N N . LYS A 1 92 ? -26.251 6.291 26.274 1.00 94.44 92 LYS A N 1
ATOM 759 C CA . LYS A 1 92 ? -25.139 6.770 25.445 1.00 94.44 92 LYS A CA 1
ATOM 760 C C . LYS A 1 92 ? -24.740 5.715 24.428 1.00 94.44 92 LYS A C 1
ATOM 762 O O . LYS A 1 92 ? -24.446 4.575 24.787 1.00 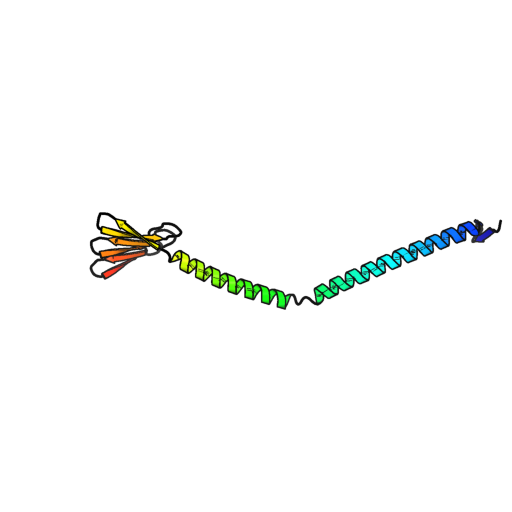94.44 92 LYS A O 1
ATOM 767 N N . GLU A 1 93 ? -24.689 6.095 23.162 1.00 94.06 93 GLU A N 1
ATOM 768 C CA . GLU A 1 93 ? -24.266 5.232 22.063 1.00 94.06 93 GLU A CA 1
ATOM 769 C C . GLU A 1 93 ? -23.054 5.840 21.362 1.00 94.06 93 GLU A C 1
ATOM 771 O O . GLU A 1 93 ? -23.053 7.008 20.988 1.00 94.06 93 GLU A O 1
ATOM 776 N N . TYR A 1 94 ? -22.013 5.037 21.180 1.00 92.12 94 TYR A N 1
ATOM 777 C CA . TYR A 1 94 ? -20.790 5.418 20.491 1.00 92.12 94 TYR A CA 1
ATOM 778 C C . TYR A 1 94 ? -20.769 4.745 19.131 1.00 92.12 94 TYR A C 1
ATOM 780 O O . TYR A 1 94 ? -20.801 3.514 19.045 1.00 92.12 94 TYR A O 1
ATOM 788 N N . TYR A 1 95 ? -20.676 5.549 18.080 1.00 89.69 95 TYR A N 1
ATOM 789 C CA . TYR A 1 95 ? -20.657 5.088 16.698 1.00 89.69 95 TYR A CA 1
ATOM 790 C C . TYR A 1 95 ? -19.311 5.389 16.056 1.00 89.69 95 TYR A C 1
ATOM 792 O O . TYR A 1 95 ? -18.685 6.404 16.360 1.00 89.69 95 TYR A O 1
ATOM 800 N N . SER A 1 96 ? -18.868 4.528 15.144 1.00 88.38 96 SER A N 1
ATOM 801 C CA . SER A 1 96 ? -17.699 4.821 14.314 1.00 88.38 96 SER A CA 1
ATOM 802 C C . SER A 1 96 ? -17.984 6.004 13.392 1.00 88.38 96 SER A C 1
ATOM 804 O O . SER A 1 96 ? -18.993 6.020 12.687 1.00 88.38 96 SER A O 1
ATOM 806 N N . SER A 1 97 ? -17.053 6.951 13.312 1.00 85.50 97 SER A N 1
ATOM 807 C CA . SER A 1 97 ? -17.152 8.083 12.382 1.00 85.50 97 SER A CA 1
ATOM 808 C C . SER A 1 97 ? -16.936 7.687 10.916 1.00 85.50 97 SER A C 1
ATOM 810 O O . SER A 1 97 ? -17.170 8.504 10.032 1.00 85.50 97 SER A O 1
ATOM 812 N N . VAL A 1 98 ? -16.466 6.461 10.648 1.00 84.25 98 VAL A N 1
ATOM 813 C CA . VAL A 1 98 ? -16.124 5.992 9.294 1.00 84.25 98 VAL A CA 1
ATOM 814 C C . VAL A 1 98 ? -17.256 5.180 8.676 1.00 84.25 98 VAL A C 1
ATOM 816 O O . VAL A 1 98 ? -17.617 5.405 7.525 1.00 84.25 98 VAL A O 1
ATOM 819 N N . ASN A 1 99 ? -17.793 4.205 9.414 1.00 84.94 99 ASN A N 1
ATOM 820 C CA . ASN A 1 99 ? -18.814 3.287 8.900 1.00 84.94 99 ASN A CA 1
ATOM 821 C C . ASN A 1 99 ? -20.165 3.405 9.621 1.00 84.94 99 ASN A C 1
ATOM 823 O O . ASN A 1 99 ? -21.074 2.640 9.307 1.00 84.94 99 ASN A O 1
ATOM 827 N N . HIS A 1 100 ? -20.295 4.332 10.578 1.00 86.88 100 HIS A N 1
ATOM 828 C CA . HIS A 1 100 ? -21.509 4.562 11.368 1.00 86.88 100 HIS A CA 1
ATOM 829 C C . HIS A 1 100 ? -22.041 3.318 12.097 1.00 86.88 100 HIS A C 1
ATOM 831 O O . HIS A 1 100 ? -23.211 3.268 12.471 1.00 86.88 100 HIS A O 1
ATOM 837 N N . GLN A 1 101 ? -21.197 2.307 12.329 1.00 88.00 101 GLN A N 1
ATOM 838 C CA . GLN A 1 101 ? -21.571 1.141 13.122 1.00 88.00 101 GLN A CA 1
ATOM 839 C C . GLN A 1 101 ? -21.498 1.455 14.614 1.00 88.00 101 GLN A C 1
ATOM 841 O O . GLN A 1 101 ? -20.622 2.199 15.064 1.00 88.00 101 GLN A O 1
ATOM 846 N N . LEU A 1 102 ? -22.414 0.860 15.381 1.00 90.62 102 LEU A N 1
ATOM 847 C CA . LEU A 1 102 ? -22.417 0.938 16.837 1.00 90.62 102 LEU A CA 1
ATOM 848 C C . LEU A 1 102 ? -21.186 0.201 17.380 1.00 90.62 102 LEU A C 1
ATOM 850 O O . LEU A 1 102 ? -20.983 -0.970 17.074 1.00 90.62 102 LEU A O 1
ATOM 854 N N . LEU A 1 103 ? -20.375 0.895 18.175 1.00 91.06 103 LEU A N 1
ATOM 855 C CA . LEU A 1 103 ? -19.162 0.368 18.809 1.00 91.06 103 LEU A CA 1
ATOM 856 C C . LEU A 1 103 ? -19.395 0.057 20.280 1.00 91.06 103 LEU A C 1
ATOM 858 O O . LEU A 1 103 ? -18.919 -0.952 20.797 1.00 91.06 103 LEU A O 1
ATOM 862 N N . LYS A 1 104 ? -20.125 0.935 20.966 1.00 92.62 104 LYS A N 1
ATOM 863 C CA . LYS A 1 104 ? -20.392 0.805 22.394 1.00 92.62 104 LYS A CA 1
ATOM 864 C C . LYS A 1 104 ? -21.745 1.406 22.735 1.00 92.62 104 LYS A C 1
ATOM 866 O O . LYS A 1 104 ? -22.082 2.476 22.244 1.00 92.62 104 LYS A O 1
ATOM 871 N N . LYS A 1 105 ? -22.500 0.747 23.606 1.00 94.19 105 LYS A N 1
ATOM 872 C CA . LYS A 1 105 ? -23.730 1.277 24.205 1.00 94.19 105 LYS A CA 1
ATOM 873 C C . LYS A 1 105 ? -23.584 1.250 25.721 1.00 94.19 105 LYS A C 1
ATOM 875 O O . LYS A 1 105 ? -23.171 0.231 26.264 1.00 94.19 105 LYS A O 1
ATOM 880 N N . ILE A 1 106 ? -23.919 2.349 26.383 1.00 93.75 106 ILE A N 1
ATOM 881 C CA . ILE A 1 106 ? -23.992 2.461 27.840 1.00 93.75 106 ILE A CA 1
ATOM 882 C C . ILE A 1 106 ? -25.432 2.812 28.182 1.00 93.75 106 ILE A C 1
ATOM 884 O O . ILE A 1 106 ? -25.935 3.860 27.773 1.00 93.75 106 ILE A O 1
ATOM 888 N N . ASP A 1 107 ? -26.093 1.899 28.874 1.00 91.75 107 ASP A N 1
ATOM 889 C CA . ASP A 1 107 ? -27.476 2.058 29.301 1.00 91.75 107 ASP A CA 1
ATOM 890 C C . ASP A 1 107 ? -27.550 2.781 30.660 1.00 91.75 107 ASP A C 1
ATOM 892 O O . ASP A 1 107 ? -26.537 2.995 31.334 1.00 91.75 107 ASP A O 1
ATOM 896 N N . LYS A 1 108 ? -28.754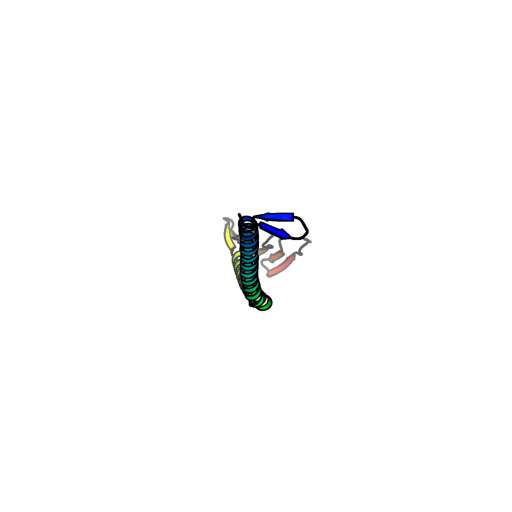 3.189 31.062 1.00 88.69 108 LYS A N 1
ATOM 897 C CA . LYS A 1 108 ? -29.006 3.982 32.280 1.00 88.69 108 LYS A CA 1
ATOM 898 C C . LYS A 1 108 ? -28.617 3.267 33.574 1.00 88.69 108 LYS A C 1
ATOM 900 O O . LYS A 1 108 ? -28.348 3.915 34.579 1.00 88.69 108 LYS A O 1
ATOM 905 N N . ASP A 1 109 ? -28.628 1.940 33.549 1.00 88.44 109 ASP A N 1
ATOM 906 C CA . ASP A 1 109 ? -28.225 1.070 34.651 1.00 88.44 109 ASP A CA 1
ATOM 907 C C . ASP A 1 109 ? -26.710 0.810 34.677 1.00 88.44 109 ASP A C 1
ATOM 909 O O . ASP A 1 109 ? -26.270 -0.096 35.375 1.00 88.44 109 ASP A O 1
ATOM 913 N N . GLU A 1 110 ? -25.929 1.579 33.911 1.00 86.62 110 GLU A N 1
ATOM 914 C CA . GLU A 1 110 ? -24.486 1.415 33.713 1.00 86.62 110 GLU A CA 1
ATOM 915 C C . GLU A 1 110 ? -24.095 0.099 33.022 1.00 86.62 110 GLU A C 1
ATOM 917 O O . GLU A 1 110 ? -22.912 -0.233 32.946 1.00 86.62 110 GLU A O 1
ATOM 922 N N . THR A 1 111 ? -25.052 -0.639 32.444 1.00 92.38 111 THR A N 1
ATOM 923 C CA . THR A 1 111 ? -24.728 -1.797 31.609 1.00 92.38 111 THR A CA 1
ATOM 924 C C . THR A 1 111 ? -24.049 -1.332 30.320 1.00 92.38 111 THR A C 1
ATOM 926 O O . THR A 1 111 ? -24.595 -0.549 29.538 1.00 92.38 111 THR A O 1
ATOM 929 N N . ILE A 1 112 ? -22.858 -1.868 30.068 1.00 93.94 112 ILE A N 1
ATOM 930 C CA . ILE A 1 112 ? -22.029 -1.566 28.905 1.00 93.94 112 ILE A CA 1
ATOM 931 C C . ILE A 1 112 ? -22.084 -2.732 27.921 1.00 93.94 112 ILE A C 1
ATOM 933 O O . ILE A 1 112 ? -21.830 -3.879 28.283 1.00 93.94 112 ILE A O 1
ATOM 937 N N . TRP A 1 113 ? -22.333 -2.428 26.655 1.00 93.38 113 TRP A N 1
ATOM 938 C CA . TRP A 1 113 ? -22.254 -3.368 25.542 1.00 93.38 113 TRP A CA 1
ATOM 939 C C . TRP A 1 113 ? -21.184 -2.895 24.565 1.00 93.38 113 TRP A C 1
ATOM 941 O O . TRP A 1 113 ? -21.223 -1.744 24.136 1.00 93.38 113 TRP A O 1
ATOM 951 N N . GLU A 1 114 ? -20.247 -3.766 24.209 1.00 91.69 114 GLU A N 1
ATOM 952 C CA . GLU A 1 114 ? -19.173 -3.499 23.250 1.00 91.69 114 GLU A CA 1
ATOM 953 C C . GLU A 1 114 ? -19.347 -4.390 22.022 1.00 91.69 114 GLU A C 1
ATOM 955 O O . GLU A 1 114 ? -19.529 -5.608 22.128 1.00 91.69 114 GLU A O 1
ATOM 960 N N . TYR A 1 115 ? -19.279 -3.769 20.851 1.00 90.38 115 TYR A N 1
ATOM 961 C CA . TYR A 1 115 ? -19.556 -4.377 19.559 1.00 90.38 115 TYR A CA 1
ATOM 962 C C . TYR A 1 115 ? -18.312 -4.353 18.675 1.00 90.38 115 TYR A C 1
ATOM 964 O O . TYR A 1 115 ? -17.408 -3.528 18.822 1.00 90.38 115 TYR A O 1
ATOM 972 N N . HIS A 1 116 ? -18.270 -5.272 17.722 1.00 86.69 116 HIS A N 1
ATOM 973 C CA . HIS A 1 116 ? -17.168 -5.400 16.797 1.00 86.69 116 HIS A CA 1
ATOM 974 C C . HIS A 1 116 ? -17.226 -4.294 15.723 1.00 86.69 116 HIS A C 1
ATOM 976 O O . HIS A 1 116 ? -18.239 -4.156 15.032 1.00 86.69 116 HIS A O 1
ATOM 982 N N . PRO A 1 117 ? -16.124 -3.554 15.501 1.00 78.44 117 PRO A N 1
ATOM 983 C CA . PRO A 1 117 ? -16.125 -2.297 14.748 1.00 78.44 117 PRO A CA 1
ATOM 984 C C . PRO A 1 117 ? -16.385 -2.415 13.242 1.00 78.44 117 PRO A C 1
ATOM 986 O O . PRO A 1 117 ? -16.582 -1.395 12.590 1.00 78.44 117 PRO A O 1
ATOM 989 N N . ASN A 1 118 ? -16.336 -3.626 12.673 1.00 79.50 118 ASN A N 1
ATOM 990 C CA . ASN A 1 118 ? -16.522 -3.838 11.229 1.00 79.50 118 ASN A CA 1
ATOM 991 C C . ASN A 1 118 ? -17.834 -4.545 10.856 1.00 79.50 118 ASN A C 1
ATOM 993 O O . ASN A 1 118 ? -18.252 -4.467 9.702 1.00 79.50 118 ASN A O 1
ATOM 997 N N . ASN A 1 119 ? -18.459 -5.274 11.782 1.00 81.75 119 ASN A N 1
ATOM 998 C CA . ASN A 1 119 ? -19.656 -6.076 11.491 1.00 81.75 119 ASN A CA 1
ATOM 999 C C . ASN A 1 119 ? -20.788 -5.891 12.518 1.00 81.75 119 ASN A C 1
ATOM 1001 O O . ASN A 1 119 ? -21.823 -6.533 12.374 1.00 81.75 119 ASN A O 1
ATOM 1005 N N . GLY A 1 120 ? -20.610 -5.045 13.543 1.00 79.75 120 GLY A N 1
ATOM 1006 C CA . GLY A 1 120 ? -21.640 -4.742 14.543 1.00 79.75 120 GLY A CA 1
ATOM 1007 C C . GLY A 1 120 ? -22.010 -5.900 15.475 1.00 79.75 120 GLY A C 1
ATOM 1008 O O . GLY A 1 120 ? -22.998 -5.808 16.197 1.00 79.75 120 GLY A O 1
ATOM 1009 N N . MET A 1 121 ? -21.253 -7.000 15.475 1.00 88.38 121 MET A N 1
ATOM 1010 C CA . MET A 1 121 ? -21.529 -8.154 16.331 1.00 88.38 121 MET A CA 1
ATOM 1011 C C . MET A 1 121 ? -21.186 -7.840 17.789 1.00 88.38 121 MET A C 1
ATOM 1013 O O . MET A 1 121 ? -20.136 -7.265 18.064 1.00 88.38 121 MET A O 1
ATOM 1017 N N . LEU A 1 122 ? -22.036 -8.241 18.733 1.00 90.31 122 LEU A N 1
ATOM 1018 C CA . LEU A 1 122 ? -21.751 -8.062 20.154 1.00 90.31 122 LEU A CA 1
ATOM 1019 C C . LEU A 1 122 ? -20.545 -8.915 20.574 1.00 90.31 122 LEU A C 1
ATOM 1021 O O . LEU A 1 122 ? -20.545 -10.123 20.359 1.00 90.31 122 LEU A O 1
ATOM 1025 N N . LEU A 1 123 ? -19.544 -8.287 21.191 1.00 90.75 123 LEU A N 1
ATOM 1026 C CA . LEU A 1 123 ? -18.334 -8.952 21.684 1.00 90.75 123 LEU A CA 1
ATOM 1027 C C . LEU A 1 123 ? -18.361 -9.136 23.192 1.00 90.75 123 LEU A C 1
ATOM 1029 O O . LEU A 1 123 ? -17.925 -10.161 23.709 1.00 90.75 123 LEU A O 1
ATOM 1033 N N . LYS A 1 124 ? -18.854 -8.129 23.910 1.00 92.94 124 LYS A N 1
ATOM 1034 C CA . LYS A 1 124 ? -18.773 -8.105 25.362 1.00 92.94 124 LYS A CA 1
ATOM 1035 C C . LYS A 1 124 ? -19.937 -7.340 25.957 1.00 92.94 124 LYS A C 1
ATOM 1037 O O . LYS A 1 124 ? -20.346 -6.299 25.450 1.00 92.94 124 LYS A O 1
ATOM 1042 N N . LYS A 1 125 ? -20.437 -7.856 27.070 1.00 93.56 125 LYS A N 1
ATOM 1043 C CA . LYS A 1 125 ? -21.351 -7.159 27.965 1.00 93.56 125 LYS A CA 1
ATOM 1044 C C . LYS A 1 125 ? -20.695 -7.051 29.334 1.00 93.56 125 LYS A C 1
ATOM 1046 O O . LYS A 1 125 ? -20.195 -8.050 29.844 1.00 93.56 125 LYS A O 1
ATOM 1051 N N . THR A 1 126 ? -20.744 -5.871 29.929 1.00 93.62 126 THR A N 1
ATOM 1052 C CA . THR A 1 126 ? -20.390 -5.641 31.330 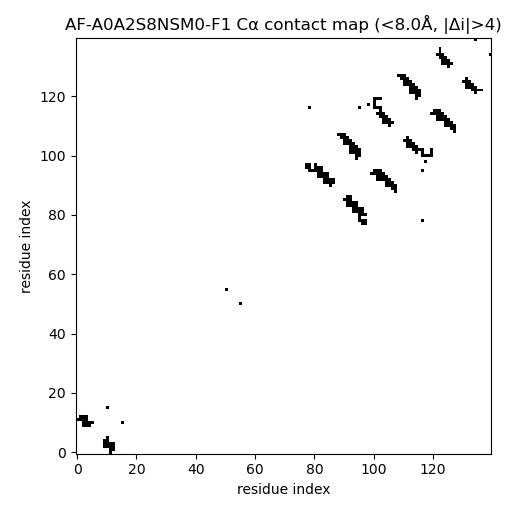1.00 93.62 126 THR A CA 1
ATOM 1053 C C . THR A 1 126 ? -21.634 -5.124 32.033 1.00 93.62 126 THR A C 1
ATOM 1055 O O . THR A 1 126 ? -22.207 -4.131 31.594 1.00 93.62 126 THR A O 1
ATOM 1058 N N . ASP A 1 127 ? -22.093 -5.811 33.072 1.00 90.81 127 ASP A N 1
ATOM 1059 C CA . ASP A 1 127 ? -23.235 -5.343 33.862 1.00 90.81 127 ASP A CA 1
ATOM 1060 C C . ASP A 1 127 ? -22.823 -4.322 34.939 1.00 90.81 127 ASP A C 1
ATOM 1062 O O . ASP A 1 127 ? -21.639 -4.066 35.169 1.00 90.81 127 ASP A O 1
ATOM 1066 N N . LYS A 1 128 ? -23.818 -3.774 35.644 1.00 88.75 128 LYS A N 1
ATOM 1067 C CA . LYS A 1 128 ? -23.636 -2.828 36.760 1.00 88.75 128 LYS A CA 1
ATOM 1068 C C . LYS A 1 128 ? -22.814 -3.364 37.940 1.00 88.75 128 LYS A C 1
ATOM 1070 O O . LYS A 1 128 ? -22.346 -2.601 38.779 1.00 88.75 128 LYS A O 1
ATOM 1075 N N . TYR A 1 129 ? -22.661 -4.684 38.039 1.00 90.25 129 TYR A N 1
ATOM 1076 C CA . TYR A 1 129 ? -21.860 -5.350 39.065 1.00 90.25 129 TYR A CA 1
ATOM 1077 C C . TYR A 1 129 ? -20.451 -5.686 38.562 1.00 90.25 129 TYR A C 1
ATOM 1079 O O . TYR A 1 129 ? -19.716 -6.399 39.239 1.00 90.25 129 TYR A O 1
ATOM 1087 N N . HIS A 1 130 ? -20.056 -5.138 37.407 1.00 85.62 130 HIS A N 1
ATOM 1088 C CA . HIS A 1 130 ? -18.775 -5.378 36.746 1.00 85.62 130 HIS A CA 1
ATOM 1089 C C . HIS A 1 130 ? -18.574 -6.837 36.305 1.00 85.62 130 HIS A C 1
ATOM 1091 O O . HIS A 1 130 ? -17.446 -7.268 36.050 1.00 85.62 130 HIS A O 1
ATOM 1097 N N . THR A 1 131 ? -19.661 -7.597 36.157 1.00 90.06 131 THR A N 1
ATOM 1098 C CA . THR A 1 131 ? -19.617 -8.953 35.610 1.00 90.06 131 THR A CA 1
ATOM 1099 C C . THR A 1 131 ? -19.455 -8.875 34.101 1.00 90.06 131 THR A C 1
ATOM 1101 O O . THR A 1 131 ? -20.296 -8.312 33.395 1.00 90.06 131 THR A O 1
ATOM 1104 N N . VAL A 1 132 ? -18.374 -9.466 33.595 1.00 91.06 132 VAL A N 1
ATOM 1105 C CA . VAL A 1 132 ? -18.057 -9.500 32.167 1.00 91.06 132 VAL A CA 1
ATOM 1106 C C . VAL A 1 132 ? -18.579 -10.789 31.540 1.00 91.06 132 VAL A C 1
ATOM 1108 O O . VAL A 1 132 ? -18.259 -11.887 31.986 1.00 91.06 132 VAL A O 1
ATOM 1111 N N . THR A 1 133 ? -19.354 -10.653 30.467 1.00 90.88 133 THR A N 1
ATOM 1112 C CA . THR A 1 133 ? -19.755 -11.754 29.586 1.00 90.88 133 THR A CA 1
ATOM 1113 C C . THR A 1 133 ? -19.175 -11.515 28.200 1.00 90.88 133 THR A C 1
ATOM 1115 O O . THR A 1 133 ? -19.538 -10.543 27.538 1.00 90.88 133 THR A O 1
ATOM 1118 N N . GLU A 1 134 ? -18.287 -12.400 27.759 1.00 89.75 134 GLU A N 1
ATOM 1119 C CA . GLU A 1 134 ? -17.717 -12.378 26.410 1.00 89.75 134 GLU A CA 1
ATOM 1120 C C . GLU A 1 134 ? -18.526 -13.274 25.467 1.00 89.75 134 GLU A C 1
ATOM 1122 O O . GLU A 1 134 ? -18.989 -14.359 25.838 1.00 89.75 134 GLU A O 1
ATOM 1127 N N . TYR A 1 135 ? -18.705 -12.803 24.239 1.00 84.69 135 TYR A N 1
ATOM 1128 C CA . TYR A 1 135 ? -19.420 -13.485 23.172 1.00 84.69 135 TYR A CA 1
ATOM 1129 C C . TYR A 1 135 ? -18.417 -13.838 22.072 1.00 84.69 135 TYR A C 1
ATOM 1131 O O . TYR A 1 135 ? -17.683 -12.984 21.575 1.00 84.69 135 TYR A O 1
ATOM 1139 N N . GLY A 1 136 ? -18.349 -15.125 21.722 1.00 71.62 136 GLY A N 1
ATOM 1140 C CA . GLY A 1 136 ? -17.452 -15.613 20.678 1.00 71.62 136 GLY A CA 1
ATOM 1141 C C . GLY A 1 136 ? -17.852 -15.119 19.288 1.00 71.62 136 GLY A C 1
ATOM 1142 O O . GLY A 1 136 ? -18.987 -14.705 19.051 1.00 71.62 136 GLY A O 1
ATOM 1143 N N . SER A 1 137 ? -16.932 -15.245 18.331 1.00 63.81 137 SER A N 1
ATOM 1144 C CA . SER A 1 137 ? -17.121 -14.840 16.930 1.00 63.81 137 SER A CA 1
ATOM 1145 C C . SER A 1 137 ? -18.239 -15.571 16.174 1.00 63.81 137 SER A C 1
ATOM 1147 O O . SER A 1 137 ? -18.506 -15.235 15.025 1.00 63.81 137 SER A O 1
ATOM 1149 N N . HIS A 1 138 ? -18.867 -16.567 16.799 1.00 57.53 138 HIS A N 1
ATOM 1150 C CA . HIS A 1 138 ? -19.902 -17.421 16.213 1.00 57.53 138 HIS A CA 1
ATOM 1151 C C . HIS A 1 138 ? -21.264 -17.293 16.912 1.00 57.53 138 HIS A C 1
ATOM 1153 O O . HIS A 1 138 ? -22.172 -18.058 16.603 1.00 57.53 138 HIS A O 1
ATOM 1159 N N . GLY A 1 139 ? -21.428 -16.333 17.833 1.00 51.84 139 GLY A N 1
ATOM 1160 C CA . GLY A 1 139 ? -22.576 -16.343 18.741 1.00 51.84 139 GLY A CA 1
ATOM 1161 C C . GLY A 1 139 ? -22.511 -17.551 19.685 1.00 51.84 139 GLY A C 1
ATOM 1162 O O . GLY A 1 139 ? -21.747 -18.489 19.467 1.00 51.84 139 GLY A O 1
ATOM 1163 N N . LYS A 1 140 ? -23.236 -17.499 20.798 1.00 46.94 140 LYS A N 1
ATOM 1164 C CA . LYS A 1 140 ? -23.459 -18.700 21.613 1.00 46.94 140 LYS A CA 1
ATOM 1165 C C . LYS A 1 140 ? -24.467 -19.612 20.929 1.00 46.94 140 LYS A C 1
ATOM 1167 O O . LYS A 1 140 ? -25.410 -19.050 20.329 1.00 46.94 140 LYS A O 1
#

Foldseek 3Di:
DDWDADPNDTDPPVVVVVVVVVVVVVVVVVVVVVVVVVVVVVVVVVVVVVPPPVVVVVVVVVVVVVVVVVVVVVVVVLLPDWDWDQDPQRKIWIARPPPRATAWIQHPQRWIWGADSPPRHTAWIQGNVRDIDGADPVGD

Sequence (140 aa):
MKFITIKGRHYRLILFLITTGVLLFCFFLIIAAAYKYREEAMERIEKIEKIDIPKKAKELNEKLLKENDKLKKENKDLKSASYELIKDDGTKEYYSSVNHQLLKKIDKDETIWEYHPNNGMLLKKTDKYHTVTEYGSHGK